Protein AF-Q66WV2-F1 (afdb_monomer)

Structure (mmCIF, N/CA/C/O backbone):
data_AF-Q66WV2-F1
#
_entry.id   AF-Q66WV2-F1
#
loop_
_atom_site.group_PDB
_atom_site.id
_atom_site.type_symbol
_atom_site.label_atom_id
_atom_site.label_alt_id
_atom_site.label_comp_id
_atom_site.label_asym_id
_atom_site.label_entity_id
_atom_site.label_seq_id
_atom_site.pdbx_PDB_ins_code
_atom_site.Cartn_x
_atom_site.Cartn_y
_atom_site.Cartn_z
_atom_site.occupancy
_atom_site.B_iso_or_equiv
_atom_site.auth_seq_id
_atom_site.auth_comp_id
_atom_site.auth_asym_id
_atom_site.auth_atom_id
_atom_site.pdbx_PDB_model_num
ATOM 1 N N . PRO A 1 1 ? 15.097 -1.621 -2.958 1.00 52.44 1 PRO A N 1
ATOM 2 C CA . PRO A 1 1 ? 14.326 -1.179 -1.770 1.00 52.44 1 PRO A CA 1
ATOM 3 C C . PRO A 1 1 ? 13.813 0.251 -2.002 1.00 52.44 1 PRO A C 1
ATOM 5 O O . PRO A 1 1 ? 14.431 0.958 -2.791 1.00 52.44 1 PRO A O 1
ATOM 8 N N . ASN A 1 2 ? 12.658 0.650 -1.469 1.00 59.09 2 ASN A N 1
ATOM 9 C CA . ASN A 1 2 ? 11.393 0.433 -2.186 1.00 59.09 2 ASN A CA 1
ATOM 10 C C . ASN A 1 2 ? 11.151 1.537 -3.239 1.00 59.09 2 ASN A C 1
ATOM 12 O O . ASN A 1 2 ? 10.238 2.350 -3.133 1.00 59.09 2 ASN A O 1
ATOM 16 N N . ALA A 1 3 ? 12.008 1.490 -4.263 1.00 74.69 3 ALA A N 1
ATOM 17 C CA . ALA A 1 3 ? 12.146 2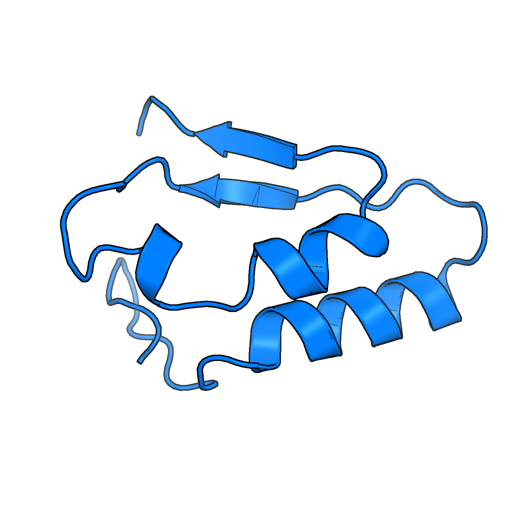.371 -5.415 1.00 74.69 3 ALA A CA 1
ATOM 18 C C . ALA A 1 3 ? 12.716 3.768 -5.121 1.00 74.69 3 ALA A C 1
ATOM 20 O O . ALA A 1 3 ? 12.540 4.354 -4.055 1.00 74.69 3 ALA A O 1
ATOM 21 N N . CYS A 1 4 ? 13.431 4.292 -6.115 1.00 74.75 4 CYS A N 1
ATOM 22 C CA . CYS A 1 4 ? 13.914 5.664 -6.119 1.00 74.75 4 CYS A CA 1
ATOM 23 C C . CYS A 1 4 ? 12.940 6.548 -6.904 1.00 74.75 4 CYS A C 1
ATOM 25 O O . CYS A 1 4 ? 12.471 6.170 -7.980 1.00 74.75 4 CYS A O 1
ATOM 27 N N . GLY A 1 5 ? 12.639 7.717 -6.345 1.00 78.31 5 GLY A N 1
ATOM 28 C CA . GLY A 1 5 ? 12.016 8.847 -7.034 1.00 78.31 5 GLY A CA 1
ATOM 29 C C . GLY A 1 5 ? 12.885 10.082 -6.816 1.00 78.31 5 GLY A C 1
ATOM 30 O O . GLY A 1 5 ? 14.065 10.055 -7.153 1.00 78.31 5 GLY A O 1
ATOM 31 N N . GLU A 1 6 ? 12.331 11.109 -6.166 1.00 79.31 6 GLU A N 1
ATOM 32 C CA . GLU A 1 6 ? 13.096 12.262 -5.652 1.00 79.31 6 GLU A CA 1
ATOM 33 C C . GLU A 1 6 ? 14.167 11.839 -4.634 1.00 79.31 6 GLU A C 1
ATOM 35 O O . GLU A 1 6 ? 15.294 12.329 -4.629 1.00 79.31 6 GLU A O 1
ATOM 40 N N . THR A 1 7 ? 13.823 10.877 -3.780 1.00 87.81 7 THR A N 1
ATOM 41 C CA . THR A 1 7 ? 14.751 10.196 -2.878 1.00 87.81 7 THR A CA 1
ATOM 42 C C . THR A 1 7 ? 14.529 8.688 -2.960 1.00 87.81 7 THR A C 1
ATOM 44 O O . THR A 1 7 ? 13.472 8.216 -3.389 1.00 87.81 7 THR A O 1
ATOM 47 N N . CYS A 1 8 ? 15.551 7.915 -2.599 1.00 87.88 8 CYS A N 1
ATOM 48 C CA . CYS A 1 8 ? 15.444 6.462 -2.506 1.00 87.88 8 CYS A CA 1
ATOM 49 C C . CYS A 1 8 ? 14.973 6.065 -1.105 1.00 87.88 8 CYS A C 1
ATOM 51 O O . CYS A 1 8 ? 15.630 6.402 -0.118 1.00 87.88 8 CYS A O 1
ATOM 53 N N . ASP A 1 9 ? 13.873 5.318 -1.018 1.00 91.62 9 ASP A N 1
ATOM 54 C CA . ASP A 1 9 ? 13.458 4.668 0.227 1.00 91.62 9 ASP A CA 1
ATOM 55 C C . ASP A 1 9 ? 14.229 3.357 0.422 1.00 91.62 9 ASP A C 1
ATOM 57 O O . ASP A 1 9 ? 14.451 2.632 -0.538 1.00 91.62 9 ASP A O 1
ATOM 61 N N . ASN A 1 10 ? 14.604 3.010 1.657 1.00 92.19 10 ASN A N 1
ATOM 62 C CA . ASN A 1 10 ? 15.206 1.709 1.971 1.00 92.19 10 ASN A CA 1
ATOM 63 C C . ASN A 1 10 ? 14.524 0.983 3.138 1.00 92.19 10 ASN A C 1
ATOM 65 O O . ASN A 1 10 ? 15.151 0.183 3.832 1.00 92.19 10 ASN A O 1
ATOM 69 N N . SER A 1 11 ? 13.232 1.236 3.346 1.00 94.00 11 SER A N 1
ATOM 70 C CA . SER A 1 11 ? 12.491 0.761 4.518 1.00 94.00 11 SER A CA 1
ATOM 71 C C . SER A 1 11 ? 12.162 -0.741 4.481 1.00 94.00 11 SER A C 1
ATOM 73 O O . SER A 1 11 ? 11.875 -1.339 5.517 1.00 94.00 11 SER A O 1
ATOM 75 N N . GLY A 1 12 ? 12.240 -1.378 3.307 1.00 95.00 12 GLY A N 1
ATOM 76 C CA . GLY A 1 12 ? 12.031 -2.819 3.120 1.00 95.00 12 GLY A CA 1
ATOM 77 C C . GLY A 1 12 ? 10.571 -3.197 2.847 1.00 95.00 12 GLY A C 1
ATOM 78 O O . GLY A 1 12 ? 9.655 -2.431 3.144 1.00 95.00 12 GLY A O 1
ATOM 79 N N . TYR A 1 13 ? 10.344 -4.372 2.252 1.00 95.81 13 TYR A N 1
ATOM 80 C CA . TYR A 1 13 ? 9.055 -4.784 1.660 1.00 95.81 13 TYR A CA 1
ATOM 81 C C . TYR A 1 13 ? 7.851 -4.674 2.619 1.00 95.81 13 TYR A C 1
ATOM 83 O O . TYR A 1 13 ? 6.785 -4.187 2.245 1.00 95.81 13 TYR A O 1
ATOM 91 N N . ASP A 1 14 ? 8.038 -5.055 3.886 1.00 97.19 14 ASP A N 1
ATOM 92 C CA . ASP A 1 14 ? 6.978 -5.080 4.903 1.00 97.19 14 ASP A CA 1
ATOM 93 C C . ASP A 1 14 ? 6.634 -3.709 5.510 1.00 97.19 14 ASP A C 1
ATOM 95 O O . ASP A 1 14 ? 5.614 -3.576 6.195 1.00 97.19 14 ASP A O 1
ATOM 99 N N . SER A 1 15 ? 7.479 -2.694 5.307 1.00 96.94 15 SER A N 1
ATOM 100 C CA . SER A 1 15 ? 7.365 -1.394 5.988 1.00 96.94 15 SER A CA 1
ATOM 101 C C . SER A 1 15 ? 6.007 -0.727 5.770 1.00 96.94 15 SER A C 1
ATOM 103 O O . SER A 1 15 ? 5.388 -0.270 6.732 1.00 96.94 15 SER A O 1
ATOM 105 N N . TYR A 1 16 ? 5.497 -0.758 4.536 1.00 97.19 16 TYR A N 1
ATOM 106 C CA . TYR A 1 16 ? 4.189 -0.210 4.179 1.00 97.19 16 TYR A CA 1
ATOM 107 C C . TYR A 1 16 ? 3.062 -0.852 4.998 1.00 97.19 16 TYR A C 1
ATOM 109 O O . TYR A 1 16 ? 2.285 -0.162 5.660 1.00 97.19 16 TYR A O 1
ATOM 117 N N . ARG A 1 17 ? 3.018 -2.189 5.055 1.00 97.88 17 ARG A N 1
ATOM 118 C CA . ARG A 1 17 ? 2.031 -2.927 5.852 1.00 97.88 17 ARG A CA 1
ATOM 119 C C . ARG A 1 17 ? 2.152 -2.621 7.345 1.00 97.88 17 ARG A C 1
ATOM 121 O O . ARG A 1 17 ? 1.134 -2.498 8.027 1.00 97.88 17 ARG A O 1
ATOM 128 N N . VAL A 1 18 ? 3.374 -2.560 7.875 1.00 98.50 18 VAL A N 1
ATOM 129 C CA . VAL A 1 18 ? 3.621 -2.286 9.300 1.00 98.50 18 VAL A CA 1
ATOM 130 C C . VAL A 1 18 ? 3.128 -0.889 9.676 1.00 98.50 18 VAL A C 1
ATOM 132 O O . VAL A 1 18 ? 2.433 -0.751 10.684 1.00 98.50 18 VAL A O 1
ATOM 135 N N . LEU A 1 19 ? 3.409 0.113 8.839 1.00 98.31 19 LEU A N 1
ATOM 136 C CA . LEU A 1 19 ? 2.924 1.477 9.025 1.00 98.31 19 LEU A CA 1
ATOM 137 C C . LEU A 1 19 ? 1.394 1.526 9.028 1.00 98.31 19 LEU A C 1
ATOM 139 O O . LEU A 1 19 ? 0.798 2.050 9.966 1.00 98.31 19 LEU A O 1
ATOM 143 N N . LEU A 1 20 ? 0.744 0.929 8.027 1.00 98.56 20 LEU A N 1
ATOM 144 C CA .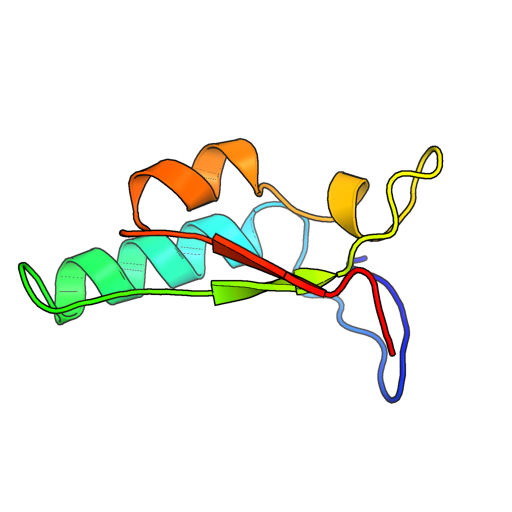 LEU A 1 20 ? -0.718 0.939 7.937 1.00 98.56 20 LEU A CA 1
ATOM 145 C C . LEU A 1 20 ? -1.389 0.204 9.101 1.00 98.56 20 LEU A C 1
ATOM 147 O O . LEU A 1 20 ? -2.413 0.658 9.609 1.00 98.56 20 LEU A O 1
ATOM 151 N N . LYS A 1 21 ? -0.790 -0.891 9.583 1.00 98.62 21 LYS A N 1
ATOM 152 C CA . LYS A 1 21 ? -1.253 -1.573 10.797 1.00 98.62 21 LYS A CA 1
ATOM 153 C C . LYS A 1 21 ? -1.189 -0.647 12.016 1.00 98.62 21 LYS A C 1
ATOM 155 O O . LYS A 1 21 ? -2.127 -0.636 12.810 1.00 98.62 21 LYS A O 1
ATOM 160 N N . ALA A 1 22 ? -0.101 0.110 12.169 1.00 98.69 22 ALA A N 1
ATOM 161 C CA . ALA A 1 22 ? 0.054 1.062 13.266 1.00 98.69 22 ALA A CA 1
ATOM 162 C C . ALA A 1 22 ? -0.962 2.210 13.168 1.00 98.69 22 ALA A C 1
ATOM 164 O O . ALA A 1 22 ? -1.593 2.547 14.167 1.00 98.69 22 ALA A O 1
ATOM 165 N N . LEU A 1 23 ? -1.195 2.746 11.964 1.00 98.56 23 LEU A N 1
ATOM 166 C CA . LEU A 1 23 ? -2.223 3.762 11.736 1.00 98.56 23 LEU A CA 1
ATOM 167 C C . LEU A 1 23 ? -3.617 3.227 12.075 1.00 98.56 23 LEU A C 1
ATOM 169 O O . LEU A 1 23 ? -4.341 3.871 12.824 1.00 98.56 23 LEU A O 1
ATOM 173 N N . ARG A 1 24 ? -3.985 2.023 11.617 1.00 98.38 24 ARG A N 1
ATOM 174 C CA . ARG A 1 24 ? -5.288 1.430 11.958 1.00 98.38 24 ARG A CA 1
ATOM 175 C C . ARG A 1 24 ? -5.455 1.202 13.459 1.00 98.38 24 ARG A C 1
ATOM 177 O O . ARG A 1 24 ? -6.541 1.425 13.981 1.00 98.38 24 ARG A O 1
ATOM 184 N N . ALA A 1 25 ? -4.391 0.813 14.161 1.00 98.50 25 ALA A N 1
ATOM 185 C CA . ALA A 1 25 ? -4.417 0.695 15.617 1.00 98.50 25 ALA A CA 1
ATOM 186 C C . ALA A 1 25 ? -4.613 2.052 16.320 1.00 98.50 25 ALA A C 1
ATOM 188 O O . ALA A 1 25 ? -5.304 2.112 17.332 1.00 98.50 25 ALA A O 1
ATOM 189 N N . GLN A 1 26 ? -4.030 3.126 15.781 1.00 98.38 26 GLN A N 1
ATOM 190 C CA . GLN A 1 26 ? -4.110 4.473 16.347 1.00 98.38 26 GLN A CA 1
ATOM 191 C C . GLN A 1 26 ? -5.456 5.159 16.072 1.00 98.38 26 GLN A C 1
ATOM 193 O O . GLN A 1 26 ? -6.002 5.817 16.953 1.00 98.38 26 GLN A O 1
ATOM 198 N N . PHE A 1 27 ? -5.966 5.033 14.848 1.00 98.12 27 PHE A N 1
ATOM 199 C CA . PHE A 1 27 ? -7.111 5.795 14.343 1.00 98.12 27 PHE A CA 1
ATOM 200 C C . PHE A 1 27 ? -8.436 5.020 14.390 1.00 98.12 27 PHE A C 1
ATOM 202 O O . PHE A 1 27 ? -9.503 5.602 14.220 1.00 98.12 27 PHE A O 1
ATOM 209 N N . GLY A 1 28 ? -8.406 3.710 14.657 1.00 96.69 28 GLY A N 1
ATOM 210 C CA . GLY A 1 28 ? -9.614 2.916 14.874 1.00 96.69 28 GLY A CA 1
ATOM 211 C C . GLY A 1 28 ? -10.553 2.937 13.666 1.00 96.69 28 GLY A C 1
ATOM 212 O O . GLY A 1 28 ? -10.238 2.340 12.639 1.00 96.69 28 GLY A O 1
ATOM 213 N N . ASN A 1 29 ? -11.700 3.606 13.806 1.00 97.25 29 ASN A N 1
ATOM 214 C CA . ASN A 1 29 ? -12.754 3.678 12.787 1.00 97.25 29 ASN A CA 1
ATOM 215 C C . ASN A 1 29 ? -12.645 4.899 11.862 1.00 97.25 29 ASN A C 1
ATOM 217 O O . ASN A 1 29 ? -13.469 5.035 10.958 1.00 97.25 29 ASN A O 1
ATOM 221 N N . ASP A 1 30 ? -11.674 5.786 12.082 1.00 98.38 30 ASP A N 1
ATOM 222 C CA . ASP A 1 30 ? -11.455 6.911 11.178 1.00 98.38 30 ASP A CA 1
ATOM 223 C C . ASP A 1 30 ? -10.947 6.424 9.811 1.00 98.38 30 ASP A C 1
ATOM 225 O O . ASP A 1 30 ? -10.436 5.305 9.662 1.00 98.38 30 ASP A O 1
ATOM 229 N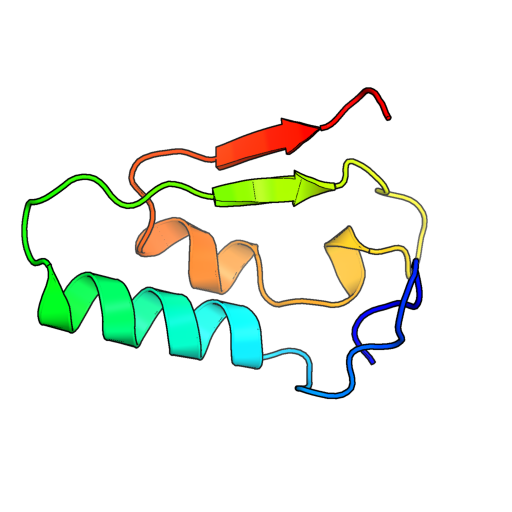 N . LEU A 1 31 ? -11.083 7.287 8.802 1.00 98.00 31 LEU A N 1
ATOM 230 C CA . LEU A 1 31 ? -10.652 6.989 7.440 1.00 98.00 31 LEU A CA 1
ATOM 231 C C . LEU A 1 31 ? -9.125 6.938 7.333 1.00 98.00 31 LEU A C 1
ATOM 233 O O . LEU A 1 31 ? -8.426 7.897 7.664 1.00 98.00 31 LEU A O 1
ATOM 237 N N . ILE A 1 32 ? -8.622 5.846 6.766 1.00 98.31 32 ILE A N 1
ATOM 238 C CA . ILE A 1 32 ? -7.221 5.649 6.404 1.00 98.31 32 ILE A CA 1
ATOM 239 C C . ILE A 1 32 ? -7.170 5.275 4.931 1.00 98.31 32 ILE A C 1
ATOM 241 O O . ILE A 1 32 ? -7.672 4.236 4.503 1.00 98.31 32 ILE A O 1
ATOM 245 N N . THR A 1 33 ? -6.538 6.135 4.144 1.00 98.19 33 THR A N 1
ATOM 246 C CA . THR A 1 33 ? -6.443 5.989 2.691 1.00 98.19 33 THR A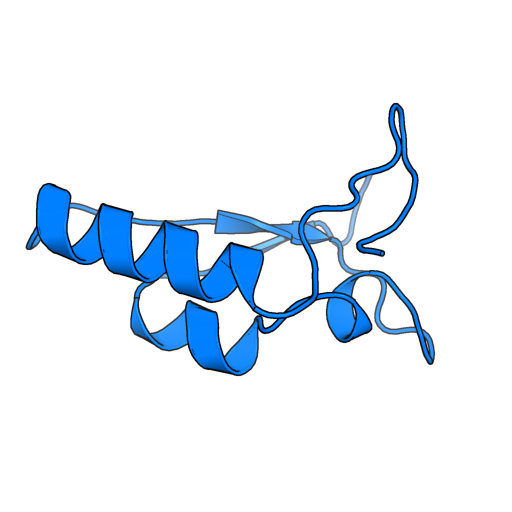 CA 1
ATOM 247 C C . THR A 1 33 ? -4.996 6.169 2.261 1.00 98.19 33 THR A C 1
ATOM 249 O O . THR A 1 33 ? -4.185 6.749 2.988 1.00 98.19 33 THR A O 1
ATOM 252 N N . SER A 1 34 ? -4.642 5.641 1.094 1.00 98.31 34 SER A N 1
ATOM 253 C CA . SER A 1 34 ? -3.289 5.772 0.560 1.00 98.31 34 SER A CA 1
ATOM 254 C C . SER A 1 34 ? -3.338 6.001 -0.942 1.00 98.31 34 SER A C 1
ATOM 256 O O . SER A 1 34 ? -3.990 5.252 -1.671 1.00 98.31 34 SER A O 1
ATOM 258 N N . ALA A 1 35 ? -2.644 7.046 -1.391 1.00 97.38 35 ALA A N 1
ATOM 259 C CA . ALA A 1 35 ? -2.295 7.212 -2.792 1.00 97.38 35 ALA A CA 1
ATOM 260 C C . ALA A 1 35 ? -1.052 6.372 -3.103 1.00 97.38 35 ALA A C 1
ATOM 262 O O . ALA A 1 35 ? -0.071 6.426 -2.357 1.00 97.38 35 ALA A O 1
ATOM 263 N N . ILE A 1 36 ? -1.102 5.581 -4.175 1.00 95.31 36 ILE A N 1
ATOM 264 C CA . ILE A 1 36 ? -0.023 4.665 -4.568 1.00 95.31 36 ILE A CA 1
ATOM 265 C C . ILE A 1 36 ? 0.316 4.855 -6.049 1.00 95.31 36 ILE A C 1
ATOM 267 O O . ILE A 1 36 ? -0.542 5.258 -6.833 1.00 95.31 36 ILE A O 1
ATOM 271 N N . GLY A 1 37 ? 1.557 4.559 -6.440 1.00 92.69 37 GLY A N 1
ATOM 272 C CA . GLY A 1 37 ? 1.970 4.616 -7.846 1.00 92.69 37 GLY A CA 1
ATOM 273 C C . GLY A 1 37 ? 1.331 3.512 -8.696 1.00 92.69 37 GLY A C 1
ATOM 274 O O . GLY A 1 37 ? 0.928 2.476 -8.171 1.00 92.69 37 GLY A O 1
ATOM 275 N N . ALA A 1 38 ? 1.278 3.726 -10.012 1.00 94.56 38 ALA A N 1
ATOM 276 C CA . ALA A 1 38 ? 0.705 2.782 -10.978 1.00 94.56 38 ALA A CA 1
ATOM 277 C C . ALA A 1 38 ? 1.739 1.935 -11.750 1.00 94.56 38 ALA A C 1
ATOM 279 O O . ALA A 1 38 ? 1.394 1.301 -12.747 1.00 94.56 38 ALA A O 1
ATOM 280 N N . ASP A 1 39 ? 3.004 1.914 -11.320 1.00 93.44 39 ASP A N 1
ATOM 281 C CA . ASP A 1 39 ? 4.050 1.118 -11.972 1.00 93.44 39 ASP A CA 1
ATOM 282 C C . ASP A 1 39 ? 3.888 -0.378 -11.659 1.00 93.44 39 ASP A C 1
ATOM 284 O O . ASP A 1 39 ? 4.359 -0.877 -10.634 1.00 93.44 39 ASP A O 1
ATOM 288 N N . ALA A 1 40 ? 3.195 -1.061 -12.571 1.00 93.00 40 ALA A N 1
ATOM 289 C CA . ALA A 1 40 ? 2.931 -2.498 -12.567 1.00 93.00 40 ALA A CA 1
ATOM 290 C C . ALA A 1 40 ? 3.889 -3.290 -13.482 1.00 93.00 40 ALA A C 1
ATOM 292 O O . ALA A 1 40 ? 3.567 -4.403 -13.902 1.00 93.00 40 ALA A O 1
ATOM 293 N N . THR A 1 41 ? 5.037 -2.714 -13.861 1.00 94.06 41 THR A N 1
ATOM 294 C CA . THR A 1 41 ? 6.073 -3.473 -14.577 1.00 94.06 41 THR A CA 1
ATOM 295 C C . THR A 1 41 ? 6.718 -4.504 -13.648 1.00 94.06 41 THR A C 1
ATOM 297 O O . THR A 1 41 ? 6.667 -4.367 -12.429 1.00 94.06 41 THR A O 1
ATOM 300 N N . ALA A 1 42 ? 7.319 -5.558 -14.209 1.00 95.00 42 ALA A N 1
ATOM 301 C CA . ALA A 1 42 ? 7.963 -6.595 -13.403 1.00 95.00 42 ALA A CA 1
ATOM 302 C C . ALA A 1 42 ? 9.121 -6.008 -12.577 1.00 95.00 42 ALA A C 1
ATOM 304 O O . ALA A 1 42 ? 10.099 -5.513 -13.140 1.00 95.00 42 ALA A O 1
ATOM 305 N N . GLY A 1 43 ? 9.017 -6.084 -11.248 1.00 90.81 43 GLY A N 1
ATOM 306 C CA . GLY A 1 43 ? 9.962 -5.459 -10.319 1.00 90.81 43 GLY A CA 1
ATOM 307 C C . GLY A 1 43 ? 9.760 -3.950 -10.131 1.00 90.81 43 GLY A C 1
ATOM 308 O O . GLY A 1 43 ? 10.640 -3.290 -9.573 1.00 90.81 43 GLY A O 1
ATOM 309 N N . GLY A 1 44 ? 8.636 -3.407 -10.603 1.00 92.00 44 GLY A N 1
ATOM 310 C CA . GLY A 1 44 ? 8.260 -2.002 -10.477 1.00 92.00 44 GLY A CA 1
ATOM 311 C C . GLY A 1 44 ? 7.853 -1.595 -9.058 1.00 92.00 44 GLY A C 1
ATOM 312 O O . GLY A 1 44 ? 7.937 -2.372 -8.102 1.00 92.00 44 GLY A O 1
ATOM 313 N N . LYS A 1 45 ? 7.390 -0.349 -8.897 1.00 92.06 45 LYS A N 1
ATOM 314 C CA . LYS A 1 45 ? 7.031 0.208 -7.575 1.00 92.06 45 LYS A CA 1
ATOM 315 C C . LYS A 1 45 ? 5.956 -0.603 -6.851 1.00 92.06 45 LYS A C 1
ATOM 317 O O . LYS A 1 45 ? 6.035 -0.724 -5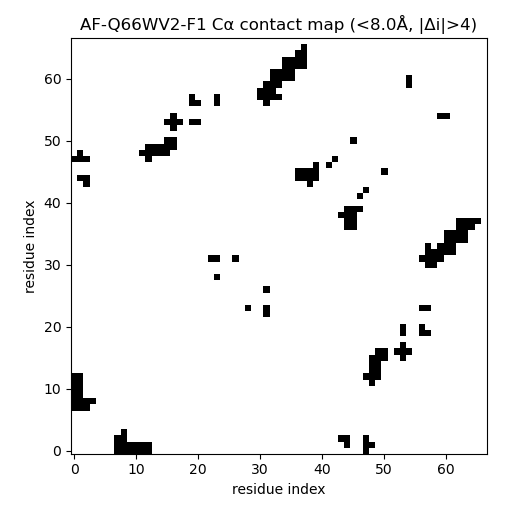.631 1.00 92.06 45 LYS A O 1
ATOM 322 N N . ILE A 1 46 ? 4.983 -1.164 -7.573 1.00 93.62 46 ILE A N 1
ATOM 323 C CA . ILE A 1 46 ? 3.940 -2.003 -6.964 1.00 93.62 46 ILE A CA 1
ATOM 324 C C . ILE A 1 46 ? 4.534 -3.302 -6.396 1.00 93.62 46 ILE A C 1
ATOM 326 O O . ILE A 1 46 ? 4.151 -3.716 -5.306 1.00 93.62 46 ILE A O 1
ATOM 330 N N . ASP A 1 47 ? 5.520 -3.902 -7.063 1.00 94.56 47 ASP A N 1
ATOM 331 C CA . ASP A 1 47 ? 6.175 -5.131 -6.591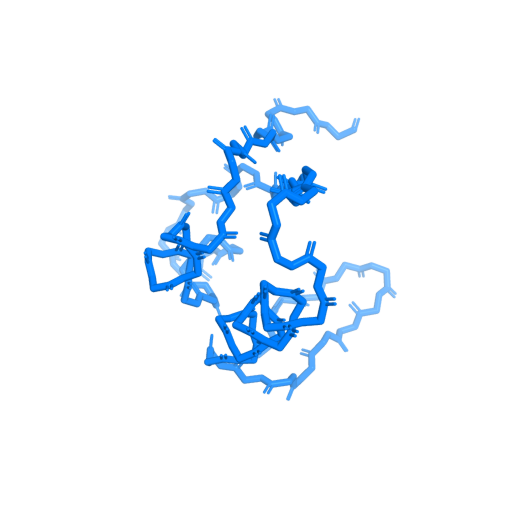 1.00 94.56 47 ASP A CA 1
ATOM 332 C C . ASP A 1 47 ? 7.125 -4.879 -5.404 1.00 94.56 47 ASP A C 1
ATOM 334 O O . ASP A 1 47 ? 7.532 -5.810 -4.707 1.00 94.56 47 ASP A O 1
ATOM 338 N N . ALA A 1 48 ? 7.501 -3.621 -5.155 1.00 94.62 48 ALA A N 1
ATOM 339 C CA . ALA A 1 48 ? 8.506 -3.263 -4.159 1.00 94.62 48 ALA A CA 1
ATOM 340 C C . ALA A 1 48 ? 7.982 -3.211 -2.710 1.00 94.62 48 ALA A C 1
ATOM 342 O O . ALA A 1 48 ? 8.793 -3.132 -1.786 1.00 94.62 48 ALA A O 1
ATOM 343 N N . ALA A 1 49 ? 6.667 -3.256 -2.480 1.00 95.88 49 ALA A N 1
ATOM 344 C CA . ALA A 1 49 ? 6.076 -3.180 -1.143 1.00 95.88 49 ALA A CA 1
ATOM 345 C C . ALA A 1 49 ? 4.865 -4.110 -0.978 1.00 95.88 49 ALA A C 1
ATOM 347 O O . ALA A 1 49 ? 4.165 -4.425 -1.936 1.00 95.88 49 ALA A O 1
ATOM 348 N N . ASP A 1 50 ? 4.578 -4.508 0.265 1.00 96.94 50 ASP A N 1
ATOM 349 C CA . ASP A 1 50 ? 3.442 -5.375 0.604 1.00 96.94 50 ASP A CA 1
ATOM 350 C C . ASP A 1 50 ? 2.087 -4.637 0.541 1.00 96.94 50 ASP A C 1
ATOM 352 O O . ASP A 1 50 ? 1.419 -4.420 1.560 1.00 96.94 50 ASP A O 1
ATOM 356 N N . TYR A 1 51 ? 1.663 -4.223 -0.658 1.00 96.81 51 TYR A N 1
ATOM 357 C CA . TYR A 1 51 ? 0.366 -3.568 -0.867 1.00 96.81 51 TYR A CA 1
ATOM 358 C C . TYR A 1 51 ? -0.802 -4.499 -0.542 1.00 96.81 51 TYR A C 1
ATOM 360 O O . TYR A 1 51 ? -1.773 -4.062 0.071 1.0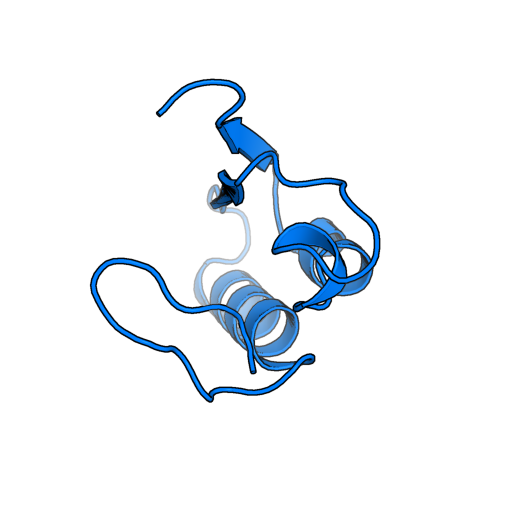0 96.81 51 TYR A O 1
ATOM 368 N N . ALA A 1 52 ? -0.700 -5.787 -0.882 1.00 96.94 52 ALA A N 1
ATOM 369 C CA . ALA A 1 52 ? -1.740 -6.770 -0.581 1.00 96.94 52 ALA A CA 1
ATOM 370 C C . ALA A 1 52 ? -1.940 -6.934 0.935 1.00 96.94 52 ALA A C 1
ATOM 372 O O . ALA A 1 52 ? -3.067 -6.908 1.437 1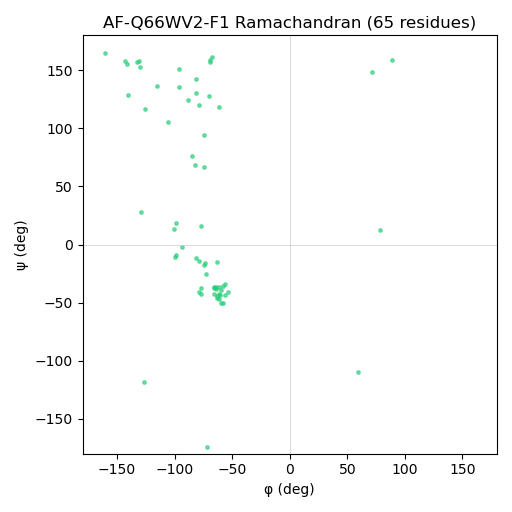.00 96.94 52 ALA A O 1
ATOM 373 N N . GLY A 1 53 ? -0.849 -7.050 1.693 1.00 97.31 53 GLY A N 1
ATOM 374 C CA . GLY A 1 53 ? -0.896 -7.127 3.144 1.00 97.31 53 GLY A CA 1
ATOM 375 C C . GLY A 1 53 ? -1.244 -5.799 3.822 1.00 97.31 53 GLY A C 1
ATOM 376 O O . GLY A 1 53 ? -1.782 -5.819 4.931 1.00 97.31 53 GLY A O 1
ATOM 377 N N . GLY A 1 54 ? -0.973 -4.658 3.185 1.00 97.50 54 GLY A N 1
ATOM 378 C CA . GLY A 1 54 ? -1.371 -3.327 3.647 1.00 97.50 54 GLY A CA 1
ATOM 379 C C . GLY A 1 54 ? -2.849 -2.997 3.406 1.00 97.50 54 GLY A C 1
ATOM 380 O O . GLY A 1 54 ? -3.485 -2.398 4.272 1.00 97.50 54 GLY A O 1
ATOM 381 N N . ALA A 1 55 ? -3.416 -3.439 2.280 1.00 97.88 55 ALA A N 1
ATOM 382 C CA . ALA A 1 55 ? -4.750 -3.056 1.808 1.00 97.88 55 ALA A CA 1
ATOM 383 C C . ALA A 1 55 ? -5.869 -3.326 2.822 1.00 97.88 55 ALA A C 1
ATOM 385 O O . ALA A 1 55 ? -6.788 -2.528 2.945 1.00 97.88 55 ALA A O 1
ATOM 386 N N . LYS A 1 56 ? -5.761 -4.397 3.616 1.00 97.00 56 LYS A N 1
ATOM 387 C CA . LYS A 1 56 ? -6.736 -4.728 4.674 1.00 97.00 56 LYS A CA 1
ATOM 388 C C . LYS A 1 56 ? -6.843 -3.695 5.803 1.00 97.00 56 LYS A C 1
ATOM 390 O O . LYS A 1 56 ? -7.759 -3.787 6.612 1.00 97.00 56 LYS A O 1
ATOM 395 N N . TYR A 1 57 ? -5.884 -2.778 5.915 1.00 98.25 57 TYR A N 1
ATOM 396 C CA . TYR A 1 57 ? -5.900 -1.707 6.912 1.00 98.25 57 TYR A CA 1
ATOM 397 C C . TYR A 1 57 ? -6.403 -0.375 6.341 1.00 98.25 57 TYR A C 1
ATOM 399 O O . TYR A 1 57 ? -6.635 0.556 7.114 1.00 98.25 57 TYR A O 1
ATOM 407 N N . LEU A 1 58 ? -6.579 -0.284 5.021 1.00 98.19 58 LEU A N 1
ATOM 408 C CA . LEU A 1 58 ? -7.082 0.893 4.320 1.00 98.19 58 LEU A CA 1
ATOM 409 C C . LEU A 1 58 ? -8.581 0.773 4.067 1.00 98.19 58 LEU A C 1
ATOM 411 O O . LEU A 1 58 ? -9.099 -0.321 3.863 1.00 98.19 58 LEU A O 1
ATOM 415 N N . ASP A 1 59 ? -9.251 1.916 4.015 1.00 98.38 59 ASP A N 1
ATOM 416 C CA . ASP A 1 59 ? -10.637 2.005 3.560 1.00 98.38 59 ASP A CA 1
ATOM 417 C C . ASP A 1 59 ? -10.710 1.963 2.029 1.00 98.38 59 ASP A C 1
ATOM 419 O O . ASP A 1 59 ? -11.559 1.283 1.456 1.00 98.38 59 ASP A O 1
ATOM 423 N N . PHE A 1 60 ? -9.789 2.657 1.354 1.00 96.88 60 PHE A N 1
ATOM 424 C CA . PHE A 1 60 ? -9.605 2.574 -0.094 1.00 96.88 60 PHE A CA 1
ATOM 425 C C . PHE A 1 60 ? -8.218 3.067 -0.529 1.00 96.88 60 PHE A C 1
ATOM 427 O O . PHE A 1 60 ? -7.489 3.727 0.221 1.00 96.88 60 PHE A O 1
ATOM 434 N N . ILE A 1 61 ? -7.864 2.733 -1.77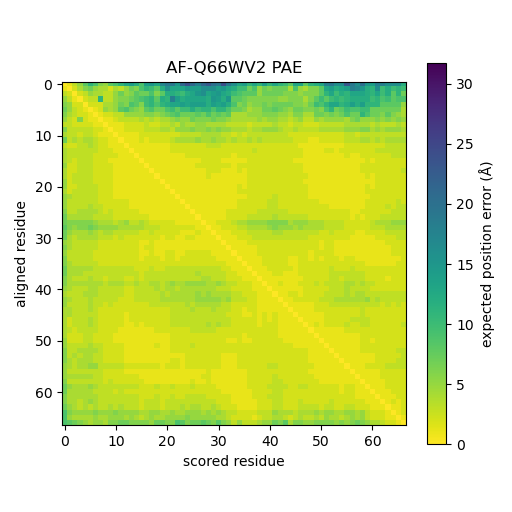1 1.00 97.50 61 ILE A N 1
ATOM 435 C CA . ILE A 1 61 ? -6.589 3.057 -2.418 1.00 97.50 61 ILE A CA 1
ATOM 436 C C . ILE A 1 61 ? -6.851 3.996 -3.599 1.00 97.50 61 ILE A C 1
ATOM 438 O O . ILE A 1 61 ? -7.770 3.767 -4.383 1.00 97.50 61 ILE A O 1
ATOM 442 N N . MET A 1 62 ? -6.023 5.030 -3.742 1.00 97.31 62 MET A N 1
ATOM 443 C CA . MET A 1 62 ? -6.047 5.955 -4.878 1.00 97.31 62 MET A CA 1
ATOM 444 C C . MET A 1 62 ? -4.860 5.659 -5.799 1.00 97.31 62 MET A C 1
ATOM 446 O O . MET A 1 62 ? -3.716 5.964 -5.466 1.00 97.31 62 MET A O 1
ATOM 450 N N . LEU A 1 63 ? -5.121 5.035 -6.947 1.00 96.31 63 LEU A N 1
ATOM 451 C CA . LEU A 1 63 ? -4.077 4.697 -7.914 1.00 96.31 63 LEU A CA 1
ATOM 452 C C . LEU A 1 63 ? -3.682 5.935 -8.737 1.00 96.31 63 LEU A C 1
ATOM 454 O O . LEU A 1 63 ? -4.508 6.497 -9.456 1.00 96.31 63 LEU A O 1
ATOM 458 N N . MET A 1 64 ? -2.412 6.330 -8.671 1.00 96.19 64 MET A N 1
ATOM 459 C CA . MET A 1 64 ? -1.843 7.423 -9.463 1.00 96.19 64 MET A CA 1
ATOM 460 C C . MET A 1 64 ? -1.409 6.901 -10.840 1.00 96.19 64 MET A C 1
ATOM 462 O O . MET A 1 64 ? -0.239 6.638 -11.091 1.00 96.19 64 MET A O 1
ATOM 466 N N . TRP A 1 65 ? -2.389 6.689 -11.720 1.00 92.12 65 TRP A N 1
ATOM 467 C CA . TRP A 1 65 ? -2.227 6.372 -13.154 1.00 92.12 65 TRP A CA 1
ATOM 468 C C . TRP A 1 65 ? -1.871 7.587 -14.035 1.00 92.12 65 TRP A C 1
ATOM 470 O O . TRP A 1 65 ? -2.007 7.558 -15.257 1.00 92.12 65 TRP A O 1
ATOM 480 N N . TYR A 1 66 ? -1.440 8.655 -13.383 1.00 90.56 66 TYR A N 1
ATOM 481 C CA . TYR A 1 66 ? -0.889 9.882 -13.925 1.00 90.56 66 TYR A CA 1
ATOM 482 C C . TYR A 1 66 ? 0.222 10.327 -12.970 1.00 90.56 66 TYR A C 1
ATOM 484 O O . TYR A 1 66 ? 0.198 9.952 -11.793 1.00 90.56 66 TYR A O 1
ATOM 492 N N . ASP A 1 67 ? 1.142 11.135 -13.484 1.00 83.06 67 ASP A N 1
ATOM 493 C CA . ASP A 1 67 ? 2.199 11.788 -12.710 1.00 83.06 67 ASP A CA 1
ATOM 494 C C . ASP A 1 67 ? 1.913 13.292 -12.601 1.00 83.06 67 ASP A C 1
ATOM 496 O O . ASP A 1 67 ? 1.677 13.929 -13.658 1.00 83.06 67 ASP A O 1
#

Nearest PDB structures (foldseek):
  4w5u-assembly2_A  TM=9.724E-01  e=4.405E-05  Streptomyces thermoviolaceus
  3ks9-assembly3_B  TM=3.531E-01  e=1.561E+00  Homo sapiens
  3hgu-assembly1_B  TM=3.622E-01  e=3.095E+00  Pantoea agglomerans
  3hgu-assembly1_A  TM=3.578E-01  e=3.801E+00  Pantoea agglomerans
  3hgv-assembly1_B  TM=3.394E-01  e=3.801E+00  Pantoea agglomerans

Solvent-accessible surface area (backbone atoms only — not comparable to full-atom values): 3997 Å² total; per-residue (Å²): 93,49,47,70,72,99,59,69,42,74,76,44,42,58,41,59,23,54,50,34,50,50,49,37,70,73,50,61,89,58,91,40,70,47,79,41,73,58,43,78,53,94,83,24,60,52,70,35,38,36,55,78,73,21,48,83,48,38,80,51,74,45,72,38,85,65,134

Organism: NCBI:txid155900

Sequence (67 aa):
PNACGETCDNSGYDSYRVLLKALRAQFGNDLITSAIGADATAGGKIDAADYAGGAKYLDFIMLMWYD

Secondary structure (DSSP, 8-state):
---BSSSB--S-TTHHHHHHHHHHHHHTTS--EEEEE---STTSTTTTS-HHHHHTT-SEEEEE---

Radius of gyration: 12.22 Å; Cα contacts (8 Å, |Δi|>4): 96; chains: 1; bounding box: 28×19×31 Å

Mean predicted aligned error: 2.98 Å

Foldseek 3Di:
DQDDDVHDDDCFAANLLVVLVVVCVVVPPDADEEEAEPPPPDSDNVVGYPCVSNVVSHPYYHYCPDD

pLDDT: mean 93.37, std 8.56, range [52.44, 98.69]

InterPro domains:
  IPR001223 Glycoside hydrolase family 18, catalytic domain [PS51910] (1-67)
  IPR017853 Glycoside hydrolase superfamily [SSF51445] (1-67)